Protein AF-A0A3D5J643-F1 (afdb_monomer)

Secondary structure (DSSP, 8-state):
---EEEEE--HHHHHHHHHHHHTTSSSSHHHHHTT-EEEEEE---HHHHHHHHHHHHHHHHHT--

Mean predicted aligned error: 4.32 Å

Sequence (65 aa):
NTTLQLYKTNGADGAARGAAYGYGHYKTLKEAFDSLECLQTITPQPALVEAYKTIYNNWKKAIKF

Solvent-accessible surface area (backbone atoms only — not comparable to full-atom values): 4050 Å² total; per-residue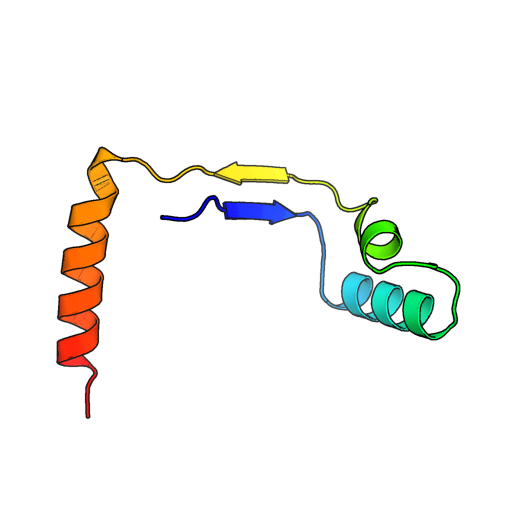 (Å²): 142,69,71,47,74,44,62,66,78,52,72,65,61,51,52,53,40,53,51,37,38,76,72,57,75,31,93,44,72,64,64,58,51,68,81,56,49,73,76,46,78,47,71,70,57,77,90,48,51,66,57,51,52,52,52,50,52,52,52,52,60,72,71,58,128

InterPro domains:
  IPR043129 ATPase, nucleotide binding domain [SSF53067] (11-62)

Organism: NCBI:txid398743

Foldseek 3Di:
DDKDWDWPDDPVLVVVLVVCVVVVVDVDVCSSCVPIHTPDIGDDDPVCVVVVVVVVVVVVVVPDD

pLDDT: mean 94.41, std 5.7, range [60.69, 97.81]

Nearest PDB structures (foldseek):
  3ll3-assembly1_B  TM=7.646E-01  e=9.980E-01  Lactobacillus acidophilus
  3g25-assembly1_A  TM=6.468E-01  e=5.861E-01  Staphylococcus aureus subsp. aureus COL
  3gbt-assembly1_A  TM=7.722E-01  e=1.219E+00  Lactobacillus acidophilus NCFM
  6k76-assembly1_A  TM=6.994E-01  e=2.370E+00  Thermococcus kodakarensis KOD1

Structure (mmCIF, N/CA/C/O backbone):
data_AF-A0A3D5J643-F1
#
_entry.id   AF-A0A3D5J643-F1
#
loop_
_atom_site.group_PDB
_atom_site.id
_atom_site.type_symbol
_atom_site.label_atom_id
_atom_site.label_alt_id
_atom_site.label_comp_id
_atom_site.label_asym_id
_atom_site.label_entity_id
_atom_site.label_seq_id
_atom_site.pdbx_PDB_ins_code
_atom_site.Cartn_x
_atom_site.Cartn_y
_atom_site.Cartn_z
_atom_site.occupancy
_atom_site.B_iso_or_equiv
_atom_site.auth_seq_id
_atom_site.auth_comp_id
_atom_site.auth_asym_id
_atom_site.auth_atom_id
_atom_site.pdbx_PDB_model_num
ATOM 1 N N . ASN A 1 1 ? -0.487 8.178 10.667 1.00 78.00 1 ASN A N 1
ATOM 2 C CA . ASN A 1 1 ? -1.132 9.097 9.713 1.00 78.00 1 ASN A CA 1
ATOM 3 C C . ASN A 1 1 ? -0.445 8.880 8.376 1.00 78.00 1 ASN A C 1
ATOM 5 O O . ASN A 1 1 ? 0.698 9.297 8.256 1.00 78.00 1 ASN A O 1
ATOM 9 N N . THR A 1 2 ? -1.054 8.134 7.451 1.00 92.62 2 THR A N 1
ATOM 10 C CA . THR A 1 2 ? -0.361 7.618 6.255 1.00 92.62 2 THR A CA 1
ATOM 11 C C . THR A 1 2 ? -1.258 7.739 5.031 1.00 92.62 2 THR A C 1
ATOM 13 O O . THR A 1 2 ? -2.427 7.372 5.097 1.00 92.62 2 THR A O 1
ATOM 16 N N . THR A 1 3 ? -0.709 8.247 3.931 1.00 95.69 3 THR A N 1
ATOM 17 C CA . THR A 1 3 ? -1.378 8.312 2.626 1.00 95.69 3 THR A CA 1
ATOM 18 C C . THR A 1 3 ? -1.487 6.920 2.011 1.00 95.69 3 THR A C 1
ATOM 20 O O . THR A 1 3 ? -0.515 6.168 2.004 1.00 95.69 3 THR A O 1
ATOM 23 N N . LEU A 1 4 ? -2.661 6.590 1.477 1.00 96.06 4 LEU A N 1
ATOM 24 C CA . LEU A 1 4 ? -2.914 5.348 0.756 1.00 96.06 4 LEU A CA 1
ATOM 25 C C . LEU A 1 4 ? -2.796 5.596 -0.749 1.00 96.06 4 LEU A C 1
ATOM 27 O O . LEU A 1 4 ? -3.397 6.533 -1.270 1.00 96.06 4 LEU A O 1
ATOM 31 N N . GLN A 1 5 ? -2.062 4.737 -1.448 1.00 96.56 5 GLN A N 1
ATOM 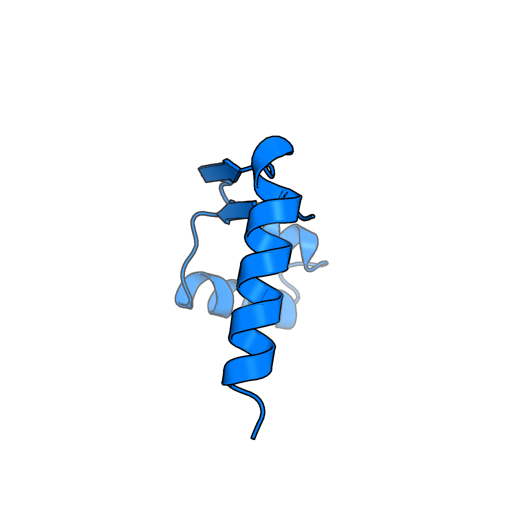32 C CA . GLN A 1 5 ? -2.004 4.725 -2.908 1.00 96.56 5 GLN A CA 1
ATOM 33 C C . GLN A 1 5 ? -2.561 3.400 -3.424 1.00 96.56 5 GLN A C 1
ATOM 35 O O . GLN A 1 5 ? -2.151 2.332 -2.968 1.00 96.56 5 GLN A O 1
ATOM 40 N N . LEU A 1 6 ? -3.499 3.475 -4.364 1.00 96.38 6 LEU A N 1
ATOM 41 C CA . LEU A 1 6 ? -4.102 2.329 -5.032 1.00 96.38 6 LEU A CA 1
ATOM 42 C C . LEU A 1 6 ? -3.471 2.173 -6.413 1.00 96.38 6 LEU A C 1
ATOM 44 O O . LEU A 1 6 ? -3.579 3.074 -7.241 1.00 96.38 6 LEU A O 1
ATOM 48 N N . TYR A 1 7 ? -2.857 1.022 -6.669 1.00 95.88 7 TYR A N 1
ATOM 49 C CA . TYR A 1 7 ? -2.218 0.711 -7.946 1.00 95.88 7 TYR A CA 1
ATOM 50 C C . TYR A 1 7 ? -2.975 -0.390 -8.688 1.00 95.88 7 TYR A C 1
ATOM 52 O O . TYR A 1 7 ? -3.472 -1.337 -8.077 1.00 95.88 7 TYR A O 1
ATOM 60 N N . LYS A 1 8 ? -3.022 -0.292 -10.017 1.00 95.25 8 LYS A N 1
ATOM 61 C CA . LYS A 1 8 ? -3.554 -1.335 -10.896 1.00 95.25 8 LYS A CA 1
ATOM 62 C C . LYS A 1 8 ? -2.540 -2.467 -11.023 1.00 95.25 8 LYS A C 1
ATOM 64 O O . LYS A 1 8 ? -1.546 -2.347 -11.733 1.00 95.25 8 LYS A O 1
ATOM 69 N N . THR A 1 9 ? -2.781 -3.555 -10.306 1.00 95.06 9 THR A N 1
ATOM 70 C CA . THR A 1 9 ? -1.920 -4.741 -10.316 1.00 95.06 9 THR A CA 1
ATOM 71 C C . THR A 1 9 ? -2.688 -5.965 -9.819 1.00 95.06 9 THR A C 1
ATOM 73 O O . THR A 1 9 ? -3.772 -5.837 -9.247 1.00 95.06 9 THR A O 1
ATOM 76 N N . ASN A 1 10 ? -2.133 -7.156 -10.021 1.00 94.75 10 ASN A N 1
ATOM 77 C CA . ASN A 1 10 ? -2.633 -8.406 -9.461 1.00 94.75 10 ASN A CA 1
ATOM 78 C C . ASN A 1 10 ? -1.459 -9.300 -9.013 1.00 94.75 10 ASN A C 1
ATOM 80 O O . ASN A 1 10 ? -0.286 -8.972 -9.208 1.00 94.75 10 ASN A O 1
ATOM 84 N N . GLY A 1 11 ? -1.772 -10.440 -8.391 1.00 95.19 11 GLY A N 1
ATOM 85 C CA . GLY A 1 11 ? -0.746 -11.357 -7.886 1.00 95.19 11 GLY A CA 1
ATOM 86 C C . GLY A 1 11 ? 0.138 -11.969 -8.980 1.00 95.19 11 GLY A C 1
ATOM 87 O O . GLY A 1 11 ? 1.332 -12.159 -8.753 1.00 95.19 11 GLY A O 1
ATOM 88 N N . ALA A 1 12 ? -0.416 -12.234 -10.166 1.00 96.31 12 ALA A N 1
ATOM 89 C CA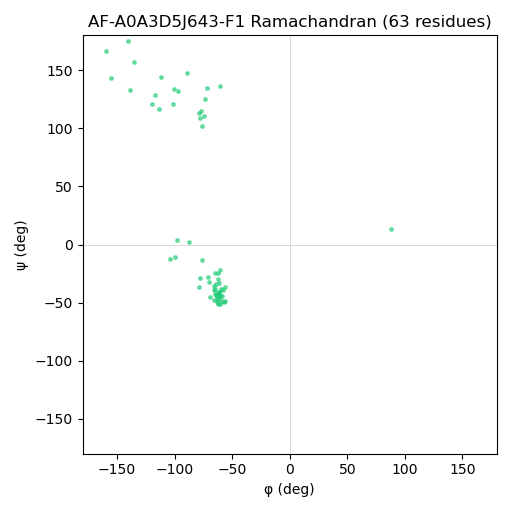 . ALA A 1 12 ? 0.328 -12.811 -11.284 1.00 96.31 12 ALA A CA 1
ATOM 90 C C . ALA A 1 12 ? 1.357 -11.818 -11.848 1.00 96.31 12 ALA A C 1
ATOM 92 O O . ALA A 1 12 ? 2.524 -12.171 -12.011 1.00 96.31 12 ALA A O 1
ATOM 93 N N . ASP A 1 13 ? 0.956 -10.561 -12.049 1.00 94.25 13 ASP A N 1
ATOM 94 C CA . ASP A 1 13 ? 1.842 -9.485 -12.500 1.00 94.25 13 ASP A CA 1
ATOM 95 C C . ASP A 1 13 ? 2.976 -9.248 -11.495 1.00 94.25 13 ASP A C 1
ATOM 97 O O . ASP A 1 13 ? 4.133 -9.068 -11.879 1.00 94.25 13 ASP A O 1
ATOM 101 N N . GLY A 1 14 ? 2.658 -9.288 -10.197 1.00 94.56 14 GLY A N 1
ATOM 102 C CA . GLY A 1 14 ? 3.648 -9.181 -9.126 1.00 94.56 14 GLY A CA 1
ATOM 103 C C . GLY A 1 14 ? 4.675 -10.315 -9.161 1.00 94.56 14 GLY A C 1
ATOM 104 O O . GLY A 1 14 ? 5.879 -10.058 -9.100 1.00 94.56 14 GLY A O 1
ATOM 105 N N . ALA A 1 15 ? 4.216 -11.560 -9.315 1.00 96.62 15 ALA A N 1
ATOM 106 C CA . ALA A 1 15 ? 5.095 -12.723 -9.411 1.00 96.62 15 ALA A CA 1
ATOM 107 C C . ALA A 1 15 ? 6.003 -12.658 -10.652 1.00 96.62 15 ALA A C 1
ATOM 109 O O . ALA A 1 15 ? 7.212 -12.869 -10.539 1.00 96.62 15 ALA A O 1
ATOM 110 N N . ALA A 1 16 ? 5.449 -12.299 -11.815 1.00 95.69 16 ALA A N 1
ATOM 111 C CA . ALA A 1 16 ? 6.207 -12.157 -13.056 1.00 95.69 16 ALA A CA 1
ATOM 112 C C . ALA A 1 16 ? 7.297 -11.076 -12.949 1.00 95.69 16 ALA A C 1
ATOM 114 O O . ALA A 1 16 ? 8.445 -11.316 -13.325 1.00 95.69 16 ALA A O 1
ATOM 115 N N . ARG A 1 17 ? 6.977 -9.910 -12.369 1.00 94.75 17 ARG A N 1
ATOM 116 C CA . ARG A 1 17 ? 7.957 -8.836 -12.114 1.00 94.75 17 ARG A CA 1
ATOM 117 C C . ARG A 1 17 ? 9.059 -9.282 -11.157 1.00 94.75 17 ARG A C 1
ATOM 119 O O . ARG A 1 17 ? 10.228 -8.995 -11.404 1.00 94.75 17 ARG A O 1
ATOM 126 N N . GLY A 1 18 ? 8.700 -10.005 -10.095 1.00 95.00 18 GLY A N 1
ATOM 127 C CA . GLY A 1 18 ? 9.662 -10.563 -9.143 1.00 95.00 18 GLY A CA 1
ATOM 128 C C . GLY A 1 18 ? 10.641 -11.535 -9.807 1.00 95.00 18 GLY A C 1
ATOM 129 O O . GLY A 1 18 ? 11.849 -11.425 -9.605 1.00 95.00 18 GLY A O 1
ATOM 130 N N . ALA A 1 19 ? 10.136 -12.430 -10.661 1.00 97.00 19 ALA A N 1
ATOM 131 C CA . ALA A 1 19 ? 10.968 -13.345 -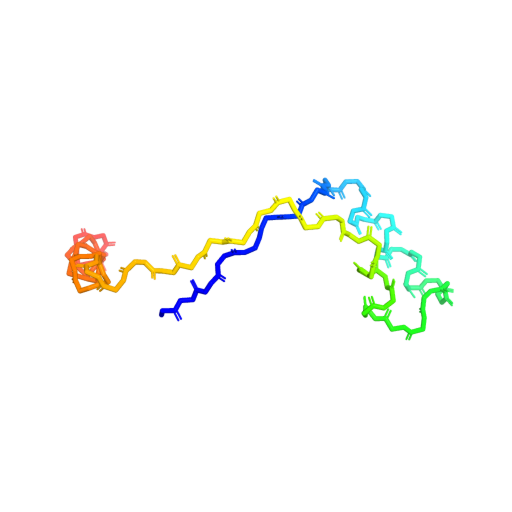11.439 1.00 97.00 19 ALA A CA 1
ATOM 132 C C . ALA A 1 19 ? 11.876 -12.599 -12.431 1.00 97.00 19 ALA A C 1
ATOM 134 O O . ALA A 1 19 ? 13.066 -12.894 -12.514 1.00 97.00 19 ALA A O 1
ATOM 135 N N . ALA A 1 20 ? 11.346 -11.592 -13.131 1.00 95.75 20 ALA A N 1
ATOM 136 C CA . ALA A 1 20 ? 12.118 -10.763 -14.054 1.00 95.75 20 ALA A CA 1
ATOM 137 C C . ALA A 1 20 ? 13.256 -10.009 -13.340 1.00 95.75 20 ALA A C 1
ATOM 139 O O . ALA A 1 20 ? 14.374 -9.956 -13.853 1.00 95.75 20 ALA A O 1
ATOM 140 N N . TYR A 1 21 ? 13.012 -9.479 -12.137 1.00 96.94 21 TYR A N 1
ATOM 141 C CA . TYR A 1 21 ? 14.064 -8.882 -11.310 1.00 96.94 21 TYR A CA 1
ATOM 142 C C . TYR A 1 21 ? 15.128 -9.915 -10.909 1.00 96.94 21 TYR A C 1
ATOM 144 O O . TYR A 1 21 ? 16.313 -9.673 -11.112 1.00 96.94 21 TYR A O 1
ATOM 152 N N . GLY A 1 22 ? 14.722 -11.094 -10.422 1.00 95.81 22 GLY A N 1
ATOM 153 C CA . GLY A 1 22 ? 15.654 -12.170 -10.055 1.00 95.81 22 GLY A CA 1
ATOM 154 C C . GLY A 1 22 ? 16.484 -12.708 -11.228 1.00 95.81 22 GLY A C 1
ATOM 155 O O . GLY A 1 22 ? 17.628 -13.110 -11.040 1.00 95.81 22 GLY A O 1
ATOM 156 N N . TYR A 1 23 ? 15.934 -12.667 -12.444 1.00 96.81 23 TYR A N 1
ATOM 157 C CA . TYR A 1 23 ? 16.634 -13.000 -13.688 1.00 96.81 23 TYR A CA 1
ATOM 158 C C . TYR A 1 23 ? 17.604 -11.896 -14.159 1.00 96.81 23 TYR A C 1
ATOM 160 O O . TYR A 1 23 ? 18.435 -12.134 -15.032 1.00 96.81 23 TYR A O 1
ATOM 168 N N . GLY A 1 24 ? 17.521 -10.689 -13.590 1.00 95.94 24 GLY A N 1
ATOM 169 C CA . GLY A 1 24 ? 18.355 -9.544 -13.963 1.00 95.94 24 GLY A CA 1
ATOM 170 C C . GLY A 1 24 ? 17.797 -8.690 -15.105 1.00 95.94 24 GLY A C 1
ATOM 171 O O . GLY A 1 24 ? 18.519 -7.857 -15.646 1.00 95.94 24 GLY A O 1
ATOM 172 N N . HIS A 1 25 ? 16.522 -8.865 -15.475 1.00 95.81 25 HIS A N 1
ATOM 173 C CA . HIS A 1 25 ? 15.855 -8.002 -16.459 1.00 95.81 25 HIS A CA 1
ATOM 174 C C . HIS A 1 25 ? 15.714 -6.561 -15.945 1.00 95.81 25 HIS A C 1
ATOM 176 O O . HIS A 1 25 ? 15.971 -5.613 -16.682 1.00 95.81 25 HIS A O 1
ATOM 182 N N . TYR A 1 26 ? 15.348 -6.401 -14.670 1.00 96.38 26 TYR A N 1
ATOM 183 C CA . TYR A 1 26 ? 15.340 -5.112 -13.978 1.00 96.38 26 TYR A CA 1
ATOM 184 C C . TYR A 1 26 ? 16.588 -4.988 -13.106 1.00 96.38 26 TYR A C 1
ATOM 186 O O . TYR A 1 26 ? 16.912 -5.906 -12.355 1.00 96.38 26 TYR A O 1
ATOM 194 N N . LYS A 1 27 ? 17.273 -3.842 -13.157 1.00 94.62 27 LYS A N 1
ATOM 195 C CA . LYS A 1 27 ? 18.469 -3.579 -12.340 1.00 94.62 27 LYS A CA 1
ATOM 196 C C . LYS A 1 27 ? 18.100 -3.223 -10.907 1.00 94.62 27 LYS A C 1
ATOM 198 O O . LYS A 1 27 ? 18.867 -3.472 -9.980 1.00 94.62 27 LYS A O 1
ATOM 203 N N . THR A 1 28 ? 16.923 -2.631 -10.718 1.00 96.00 28 THR A N 1
ATOM 204 C CA . THR A 1 28 ? 16.410 -2.243 -9.403 1.00 96.00 28 THR A CA 1
ATOM 205 C C . THR A 1 28 ? 14.945 -2.628 -9.247 1.00 96.00 28 THR A C 1
ATOM 207 O O . THR A 1 28 ? 14.203 -2.734 -10.222 1.00 96.00 28 THR A O 1
ATOM 210 N N . LEU A 1 29 ? 14.495 -2.775 -7.999 1.00 92.31 29 LEU A N 1
ATOM 211 C CA . LEU A 1 29 ? 13.070 -2.953 -7.717 1.00 92.31 29 LEU A CA 1
ATOM 212 C C . LEU A 1 29 ? 12.248 -1.748 -8.180 1.00 92.31 29 LEU A C 1
ATOM 214 O O . LEU A 1 29 ? 11.128 -1.924 -8.639 1.00 92.31 29 LEU A O 1
ATOM 218 N N . LYS A 1 30 ? 12.811 -0.535 -8.115 1.00 94.25 30 LYS A N 1
ATOM 219 C CA . LYS A 1 30 ? 12.138 0.665 -8.614 1.00 94.25 30 LYS A CA 1
ATOM 220 C C . LYS A 1 30 ? 11.771 0.510 -10.093 1.00 94.25 30 LYS A C 1
ATOM 222 O O . LYS A 1 30 ? 10.609 0.682 -10.436 1.00 94.25 30 LYS A O 1
ATOM 227 N N . GLU A 1 31 ? 12.715 0.085 -10.932 1.00 95.00 31 GLU A N 1
ATOM 228 C CA . GLU A 1 31 ? 12.449 -0.182 -12.355 1.00 95.00 31 GLU A CA 1
ATOM 229 C C . GLU A 1 31 ? 11.342 -1.235 -12.550 1.00 95.00 31 GLU A C 1
ATOM 231 O O . GLU A 1 31 ? 10.478 -1.071 -13.409 1.00 95.00 31 GLU A O 1
ATOM 236 N N . ALA A 1 32 ? 11.309 -2.280 -11.714 1.00 94.00 32 ALA A N 1
ATOM 237 C CA . ALA A 1 32 ? 10.275 -3.315 -11.774 1.00 94.00 32 ALA A CA 1
ATOM 238 C C . ALA A 1 32 ? 8.863 -2.795 -11.436 1.00 94.00 32 ALA A C 1
ATOM 240 O O . ALA A 1 32 ? 7.870 -3.380 -11.879 1.00 94.00 32 ALA A O 1
ATOM 241 N N . PHE A 1 33 ? 8.754 -1.704 -10.671 1.00 92.81 33 PHE A N 1
ATOM 242 C CA . PHE A 1 33 ? 7.487 -1.087 -10.264 1.00 92.81 33 PHE A CA 1
ATOM 243 C C . PHE A 1 33 ? 7.139 0.193 -11.037 1.00 92.81 33 PHE A C 1
ATOM 245 O O . PHE A 1 33 ? 5.990 0.622 -10.975 1.00 92.81 33 PHE A O 1
ATOM 252 N N . ASP A 1 34 ? 8.072 0.774 -11.796 1.00 92.25 34 ASP A N 1
ATOM 253 C CA . ASP A 1 34 ? 7.896 2.070 -12.473 1.00 92.25 34 ASP A CA 1
ATOM 254 C C . ASP A 1 34 ? 6.731 2.080 -13.482 1.00 92.25 34 ASP A C 1
ATOM 256 O O . ASP A 1 34 ? 6.176 3.133 -13.781 1.00 92.25 34 ASP A O 1
ATOM 260 N N . SER A 1 35 ? 6.315 0.913 -13.983 1.00 87.06 35 SER A N 1
ATOM 261 C CA . SER A 1 35 ? 5.180 0.796 -14.907 1.00 87.06 35 SER A CA 1
ATOM 262 C C . SER A 1 35 ? 3.814 0.647 -14.213 1.00 87.06 35 SER A C 1
ATOM 264 O O . SER A 1 35 ? 2.827 0.373 -14.900 1.00 87.06 35 SER A O 1
ATOM 266 N N . LEU A 1 36 ? 3.744 0.680 -12.877 1.00 94.00 36 LEU A N 1
ATOM 267 C CA . LEU A 1 36 ? 2.476 0.531 -12.166 1.00 94.00 36 LEU A CA 1
ATOM 268 C C . LEU A 1 36 ? 1.631 1.798 -12.305 1.00 94.00 36 LEU A C 1
ATOM 270 O O . LEU A 1 36 ? 2.040 2.895 -11.934 1.00 94.00 36 LEU A O 1
ATOM 274 N N . GLU A 1 37 ? 0.406 1.622 -12.787 1.00 95.06 37 GLU A N 1
ATOM 275 C CA . GLU A 1 37 ? -0.568 2.703 -12.891 1.00 95.06 37 GLU A CA 1
ATOM 276 C C . GLU A 1 37 ? -1.155 2.997 -11.502 1.00 95.06 37 GLU A C 1
ATOM 278 O O . GLU A 1 37 ? -1.819 2.145 -10.905 1.00 95.06 37 GLU A O 1
ATOM 283 N N . CYS A 1 38 ? -0.902 4.197 -10.971 1.00 96.06 38 CYS A N 1
ATOM 284 C CA . CYS A 1 38 ? -1.544 4.677 -9.747 1.00 96.06 38 CYS A CA 1
ATOM 285 C C . CYS A 1 38 ? -2.961 5.152 -10.081 1.00 96.06 38 CYS A C 1
ATOM 287 O O . CYS A 1 38 ? -3.142 6.182 -10.726 1.00 96.06 38 CYS A O 1
ATOM 289 N N . LEU A 1 39 ? -3.962 4.397 -9.638 1.00 97.50 39 LEU A N 1
ATOM 290 C CA . LEU A 1 39 ? -5.373 4.684 -9.880 1.00 97.50 39 LEU A CA 1
ATOM 291 C C . LEU A 1 39 ? -5.899 5.777 -8.950 1.00 97.50 39 LEU A C 1
ATOM 293 O O . LEU A 1 39 ? -6.745 6.576 -9.340 1.00 97.50 39 LEU A O 1
ATOM 297 N N . GLN A 1 40 ? -5.432 5.797 -7.699 1.00 97.81 40 GLN A N 1
ATOM 298 C CA . GLN A 1 40 ? -5.935 6.733 -6.701 1.00 97.81 40 GLN A CA 1
ATOM 299 C C . GLN A 1 40 ? -4.906 6.992 -5.604 1.00 97.81 40 GLN A C 1
ATOM 301 O O . GLN A 1 40 ? -4.217 6.083 -5.149 1.00 97.81 40 GLN A O 1
ATOM 306 N N . THR A 1 41 ? -4.849 8.232 -5.123 1.00 97.56 41 THR A N 1
ATOM 307 C CA . THR A 1 41 ? -4.129 8.600 -3.900 1.00 97.56 41 THR A CA 1
ATOM 308 C C . THR A 1 41 ? -5.123 9.197 -2.909 1.00 97.56 41 THR A C 1
ATOM 310 O O . THR A 1 41 ? -5.795 10.177 -3.218 1.00 97.56 41 THR A O 1
ATOM 313 N N . ILE A 1 42 ? -5.236 8.591 -1.729 1.00 97.06 42 ILE A N 1
ATOM 314 C CA . ILE A 1 42 ? -6.154 8.999 -0.662 1.00 97.06 42 ILE A CA 1
ATOM 315 C C . ILE A 1 42 ? -5.323 9.490 0.519 1.00 97.06 42 ILE A C 1
ATOM 317 O O . ILE A 1 42 ? -4.571 8.728 1.134 1.00 97.06 42 ILE A O 1
ATOM 321 N N . THR A 1 43 ? -5.468 10.770 0.849 1.00 96.00 43 THR A N 1
ATOM 322 C CA . THR A 1 43 ? -4.831 11.365 2.023 1.00 96.00 43 THR A CA 1
ATOM 323 C C . THR A 1 43 ? -5.737 11.245 3.250 1.00 96.00 43 THR A C 1
ATOM 325 O O . THR A 1 43 ? -6.966 11.271 3.130 1.00 96.00 43 THR A O 1
ATOM 328 N N . PRO A 1 44 ? -5.162 11.104 4.455 1.00 95.12 44 PRO A N 1
ATOM 329 C CA . PRO A 1 44 ? -5.947 11.079 5.679 1.00 95.12 44 PRO A CA 1
ATOM 330 C C . PRO A 1 44 ? -6.726 12.377 5.875 1.00 95.12 44 PRO A C 1
ATOM 332 O O . PRO A 1 44 ? -6.171 13.466 5.734 1.00 95.12 44 PRO A O 1
A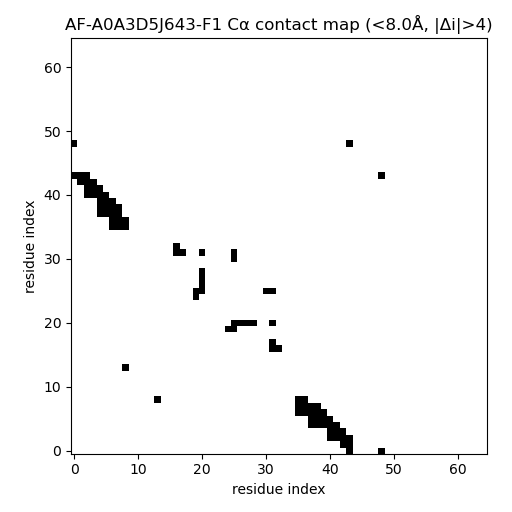TOM 335 N N . GLN A 1 45 ? -7.994 12.260 6.267 1.00 96.38 45 GLN A N 1
ATOM 336 C CA . GLN A 1 45 ? -8.810 13.410 6.644 1.00 96.38 45 GLN A CA 1
ATOM 337 C C . GLN A 1 45 ? -8.447 13.841 8.071 1.00 96.38 45 GLN A C 1
ATOM 339 O O . GLN A 1 45 ? -8.737 13.083 9.002 1.00 96.38 45 GLN A O 1
ATOM 344 N N . PRO A 1 46 ? -7.850 15.033 8.289 1.00 94.75 46 PRO A N 1
ATOM 345 C CA . PRO A 1 46 ? -7.332 15.423 9.604 1.00 94.75 46 PRO A CA 1
ATOM 346 C C . PRO A 1 46 ? -8.389 15.376 10.711 1.00 94.75 46 PRO A C 1
ATOM 348 O O . PRO A 1 46 ? -8.104 14.931 11.819 1.00 94.75 46 PRO A O 1
ATOM 351 N N . ALA A 1 47 ? -9.629 15.744 10.377 1.00 96.56 47 ALA A N 1
ATOM 352 C CA . ALA A 1 47 ? -10.761 15.733 11.299 1.00 96.56 47 ALA A CA 1
ATOM 353 C C . ALA A 1 47 ? -11.117 14.332 11.836 1.00 96.56 47 ALA A C 1
ATOM 355 O O . ALA A 1 47 ? -11.693 14.221 12.914 1.00 96.56 47 ALA A O 1
ATOM 356 N N . LEU A 1 48 ? -10.772 13.260 11.115 1.00 96.12 48 LEU A N 1
ATOM 357 C CA . LEU A 1 48 ? -11.131 11.886 11.483 1.00 96.12 48 LEU A CA 1
ATOM 358 C C . LEU A 1 48 ? -9.996 11.118 12.173 1.00 96.12 48 LEU A C 1
ATOM 360 O O . LEU A 1 48 ? -10.229 10.033 12.708 1.00 96.12 48 LEU A O 1
ATOM 364 N N . VAL A 1 49 ? -8.771 11.655 12.185 1.00 95.31 49 VAL A N 1
ATOM 365 C CA . VAL A 1 49 ? -7.581 10.933 12.669 1.00 95.31 49 VAL A CA 1
ATOM 366 C C . VAL A 1 49 ? -7.721 10.529 14.139 1.00 95.31 49 VAL A C 1
ATOM 368 O O . VAL A 1 49 ? -7.547 9.354 14.470 1.00 95.31 49 VAL A O 1
ATOM 371 N N . GLU A 1 50 ? -8.071 11.467 15.022 1.00 96.38 50 GLU A N 1
ATOM 372 C CA . GLU A 1 50 ? -8.188 11.173 16.458 1.00 96.38 50 GLU A CA 1
ATOM 373 C C . GLU A 1 50 ? -9.396 10.277 16.777 1.00 96.38 50 GLU A C 1
ATOM 375 O O . GLU A 1 50 ? -9.312 9.409 17.655 1.00 96.38 50 GLU A O 1
ATOM 380 N N . ALA A 1 51 ? -10.488 10.405 16.014 1.00 97.25 51 ALA A N 1
ATOM 381 C CA . ALA A 1 51 ? -11.654 9.534 16.145 1.00 97.25 51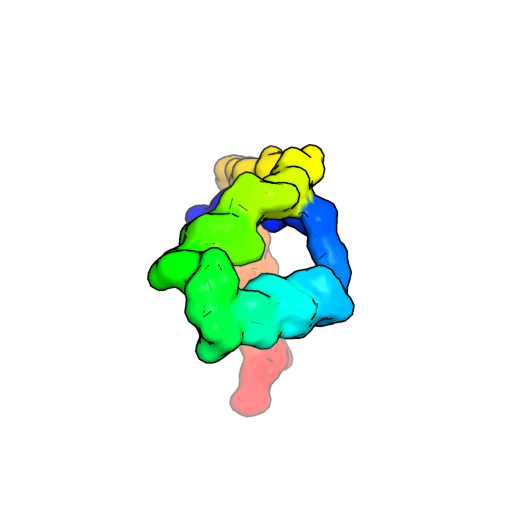 ALA A CA 1
ATOM 382 C C . ALA A 1 51 ? -11.288 8.073 15.837 1.00 97.25 51 ALA A C 1
ATOM 384 O O . ALA A 1 51 ? -11.503 7.187 16.669 1.00 97.25 51 ALA A O 1
ATOM 385 N N . TYR A 1 52 ? -10.647 7.814 14.693 1.00 96.31 52 TYR A N 1
ATOM 386 C CA . TYR A 1 52 ? -10.230 6.458 14.331 1.00 96.31 52 TYR A CA 1
ATOM 387 C C . TYR A 1 52 ? -9.162 5.889 15.260 1.00 96.31 52 TYR A C 1
ATOM 389 O O . TYR A 1 52 ? -9.209 4.704 15.586 1.00 96.31 52 TYR A O 1
ATOM 397 N N . LYS A 1 53 ? -8.235 6.718 15.749 1.00 96.06 53 LYS A N 1
ATOM 398 C CA . LYS A 1 53 ? -7.238 6.298 16.740 1.00 96.06 53 LYS A CA 1
ATOM 399 C C . LYS A 1 53 ? -7.895 5.812 18.032 1.00 96.06 53 LYS A C 1
ATOM 401 O O . LYS A 1 53 ? -7.505 4.774 18.569 1.00 96.06 53 LYS A O 1
ATOM 406 N N . THR A 1 54 ? -8.907 6.531 18.511 1.00 97.50 54 THR A N 1
ATOM 407 C CA . THR A 1 54 ? -9.672 6.148 19.706 1.00 97.50 54 THR A CA 1
ATOM 408 C C . THR A 1 54 ? -10.411 4.829 19.485 1.00 97.50 54 THR A C 1
ATOM 410 O O . THR A 1 54 ? -10.265 3.904 20.285 1.00 97.50 54 THR A O 1
ATOM 413 N N . ILE A 1 55 ? -11.132 4.703 18.366 1.00 97.19 55 ILE A N 1
ATOM 414 C CA . ILE A 1 55 ? -11.875 3.485 18.001 1.00 97.19 55 ILE A CA 1
ATOM 415 C C . ILE A 1 55 ? -10.934 2.276 17.904 1.00 97.19 55 ILE A C 1
ATOM 417 O O . ILE A 1 55 ? -11.194 1.246 18.525 1.00 97.19 55 ILE A O 1
ATOM 421 N N . TYR A 1 56 ? -9.809 2.410 17.194 1.00 95.81 56 TYR A N 1
ATOM 422 C CA . TYR A 1 56 ? -8.811 1.348 17.056 1.00 95.81 56 TYR A CA 1
ATOM 423 C C . TYR A 1 56 ? -8.251 0.902 18.410 1.00 95.81 56 TYR A C 1
ATOM 425 O O . TYR A 1 56 ? -8.143 -0.294 18.671 1.00 95.81 56 TYR A O 1
ATOM 433 N N . ASN A 1 57 ? -7.916 1.844 19.296 1.00 96.56 57 ASN A N 1
ATOM 434 C CA . ASN A 1 57 ? -7.392 1.516 20.621 1.00 96.56 57 ASN A CA 1
ATOM 435 C C . ASN A 1 57 ? -8.422 0.787 21.489 1.00 96.56 57 ASN A C 1
ATOM 437 O O . ASN A 1 57 ? -8.056 -0.137 22.216 1.00 96.56 57 ASN A O 1
ATOM 441 N N . ASN A 1 58 ? -9.695 1.175 21.406 1.00 96.75 58 ASN A N 1
ATOM 442 C CA . ASN A 1 58 ? -10.774 0.494 22.117 1.00 96.75 58 ASN A CA 1
ATOM 443 C C . ASN A 1 58 ? -10.963 -0.933 21.595 1.00 96.75 58 ASN A C 1
ATOM 445 O O . ASN A 1 58 ? -10.958 -1.872 22.389 1.00 96.75 58 ASN A O 1
ATOM 449 N N . TRP A 1 59 ? -11.027 -1.109 20.272 1.00 97.12 59 TRP A N 1
ATOM 450 C CA . TRP A 1 59 ? -11.071 -2.432 19.644 1.00 97.12 59 TRP A CA 1
ATOM 451 C C . TRP A 1 59 ? -9.876 -3.294 20.066 1.00 97.12 59 TRP A C 1
ATOM 453 O O . TRP A 1 59 ? -10.056 -4.412 20.538 1.00 97.12 59 TRP A O 1
ATOM 463 N N . LYS A 1 60 ? -8.656 -2.746 20.000 1.00 96.56 60 LYS A N 1
ATOM 464 C CA . LYS A 1 60 ? -7.424 -3.450 20.375 1.00 96.56 60 LYS A CA 1
ATOM 465 C C . LYS A 1 60 ? -7.434 -3.913 21.830 1.00 96.56 60 LY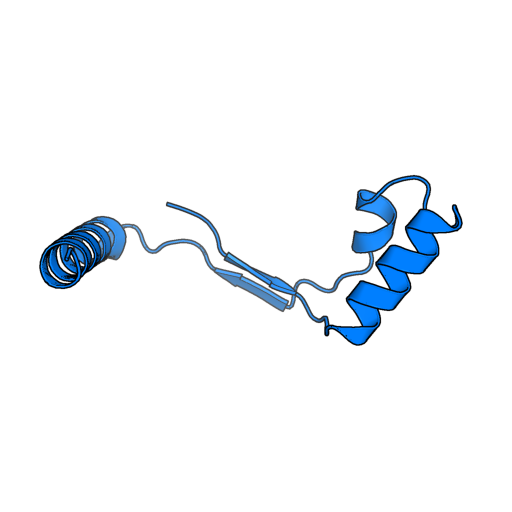S A C 1
ATOM 467 O O . LYS A 1 60 ? -6.918 -4.985 22.116 1.00 96.56 60 LYS A O 1
ATOM 472 N N . LYS A 1 61 ? -7.985 -3.120 22.756 1.00 96.38 61 LYS A N 1
ATOM 473 C CA . LYS A 1 61 ? -8.156 -3.534 24.159 1.00 96.38 61 LYS A CA 1
ATOM 474 C C . LYS A 1 61 ? -9.151 -4.685 24.289 1.00 96.38 61 LYS A C 1
ATOM 476 O O . LYS A 1 61 ? -8.901 -5.583 25.077 1.00 96.38 61 LYS A O 1
ATOM 481 N N . ALA A 1 62 ? -10.234 -4.663 23.514 1.00 94.38 62 ALA A N 1
ATOM 482 C CA . ALA A 1 62 ? -11.268 -5.695 23.545 1.00 94.38 62 ALA A CA 1
ATOM 483 C C . ALA A 1 62 ? -10.811 -7.041 22.953 1.00 94.38 62 ALA A C 1
ATOM 485 O O . ALA A 1 62 ? -11.322 -8.077 23.358 1.00 94.38 62 ALA A O 1
ATOM 486 N N . ILE A 1 63 ? -9.854 -7.035 22.018 1.00 95.81 63 ILE A N 1
ATOM 487 C 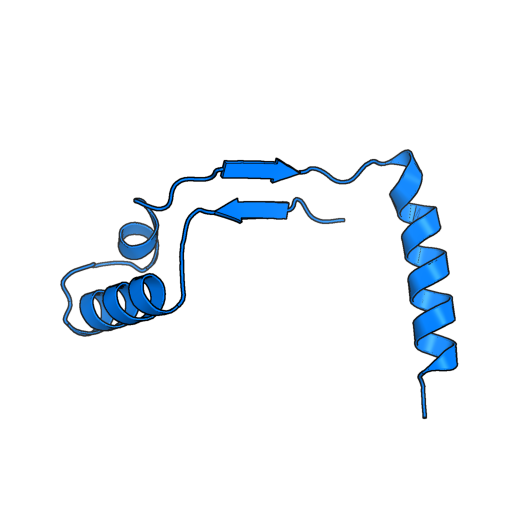CA . ILE A 1 63 ? -9.307 -8.258 21.398 1.00 95.81 63 ILE A CA 1
ATOM 488 C C . ILE A 1 63 ? -7.984 -8.733 22.014 1.00 95.81 63 ILE A C 1
ATOM 490 O O . ILE A 1 63 ? -7.364 -9.664 21.501 1.00 95.81 63 ILE A O 1
ATOM 494 N N . LYS A 1 64 ? -7.501 -8.073 23.072 1.00 73.12 64 LYS A N 1
ATOM 495 C CA . LYS A 1 64 ? -6.350 -8.574 23.823 1.00 73.12 64 LYS A CA 1
ATOM 496 C C . LYS A 1 64 ? -6.808 -9.761 24.667 1.00 73.12 64 LYS A C 1
ATOM 498 O O . LYS A 1 64 ? -7.572 -9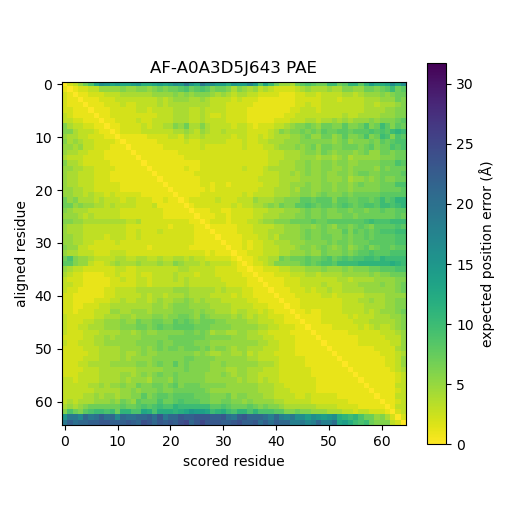.570 25.609 1.00 73.12 64 LYS A O 1
ATOM 503 N N . PHE A 1 65 ? -6.338 -10.944 24.283 1.00 60.69 65 PHE A N 1
ATOM 504 C CA . PHE A 1 65 ? -6.332 -12.139 25.123 1.00 60.69 65 PHE A CA 1
ATOM 505 C C . PHE A 1 65 ? -5.387 -11.947 26.311 1.00 60.69 65 PHE A C 1
ATOM 507 O O . PHE A 1 65 ? -4.316 -11.320 26.108 1.00 60.69 65 PHE A O 1
#

Radius of gyration: 18.2 Å; Cα contacts (8 Å, |Δi|>4): 45; chains: 1; bounding box: 30×29×42 Å